Protein AF-A0A927IFI9-F1 (afdb_monomer_lite)

pLDDT: mean 71.29, std 22.2, range [30.16, 93.88]

Radius of gyration: 27.15 Å; chains: 1; bounding box: 43×69×71 Å

Secondary structure (DSSP, 8-state):
-----HHHHHHHHHHHHHHHHHHHHTT--TTS--HHHHHHHHHHHHHSEEPPSSTT--S-EE--HHHHHHHHHHHHHHHHHHHHTTSS-HHHHHHHTSHHHHTTS-SS-S------PPP---------------------------

Organism: NCBI:txid1214925

Sequence (146 aa):
MADRSPNTERVYAGRVALYPTYYVQSGMVWNRPGFFELGRFAQWLITEPLPPKGARSTAVRFRSKRTANAVLTTVFEFLRFGSVHGWVPQEVVAQLSEPKYLSFLPARLCGGRTGRVPHLSGPDDQFHGGRRGHRVAAGCPDRAAA

Foldseek 3Di:
DDDDPPVVVVLLVVLQVLQVVVCVVVVHDSQEDDPVNVVVSLVCQFPPWDPAPDDPRPDTDGDDLLSSLVSLVSNLVVSVVCCVVVSHPVVSNVVCPPVVNVVSHDPPPPDDDDDDDDDPDDDDDDDDDDDDDDDDDDDDDDDDDD

Structure (mmCIF, N/CA/C/O backbone):
data_AF-A0A927IFI9-F1
#
_entry.id   AF-A0A927IFI9-F1
#
loop_
_atom_site.group_PDB
_atom_site.id
_atom_site.type_symbol
_atom_site.label_atom_id
_atom_site.label_alt_id
_atom_site.label_comp_id
_atom_site.label_asym_id
_atom_site.label_entity_id
_atom_site.label_seq_id
_atom_site.pdbx_PDB_ins_code
_atom_site.Cartn_x
_atom_site.Cartn_y
_atom_site.Cartn_z
_atom_site.occupancy
_atom_site.B_iso_or_equiv
_atom_site.auth_seq_id
_atom_site.auth_comp_id
_atom_site.auth_asym_id
_atom_site.auth_atom_id
_atom_site.pdbx_PDB_model_num
ATOM 1 N N . MET A 1 1 ? -25.375 -4.090 -10.677 1.00 39.25 1 MET A N 1
ATOM 2 C CA . MET A 1 1 ? -24.128 -4.144 -9.881 1.00 39.25 1 MET A CA 1
ATOM 3 C C . MET A 1 1 ? -22.997 -3.786 -10.827 1.00 39.25 1 MET A C 1
ATOM 5 O O . MET A 1 1 ? -22.991 -4.308 -11.929 1.00 39.25 1 MET A O 1
ATOM 9 N N . ALA A 1 2 ? -22.211 -2.761 -10.502 1.00 53.91 2 ALA A N 1
ATOM 10 C CA . ALA A 1 2 ? -21.499 -1.964 -11.502 1.00 53.91 2 ALA A CA 1
ATOM 11 C C . ALA A 1 2 ? -20.409 -2.749 -12.252 1.00 53.91 2 ALA A C 1
ATOM 13 O O . ALA A 1 2 ? -19.428 -3.185 -11.658 1.00 53.91 2 ALA A O 1
ATOM 14 N N . ASP A 1 3 ? -20.613 -2.834 -13.564 1.00 58.50 3 ASP A N 1
ATOM 15 C CA . ASP A 1 3 ? -19.724 -3.309 -14.621 1.00 58.50 3 ASP A CA 1
ATOM 16 C C . ASP A 1 3 ? -18.396 -2.522 -14.593 1.00 58.50 3 ASP A C 1
ATOM 18 O O . ASP A 1 3 ? -18.252 -1.457 -15.201 1.00 58.50 3 ASP A O 1
ATOM 22 N N . ARG A 1 4 ? -17.419 -2.960 -13.788 1.00 69.25 4 ARG A N 1
ATOM 23 C CA . ARG A 1 4 ? -16.044 -2.465 -13.928 1.00 69.25 4 ARG A CA 1
ATOM 24 C C . ARG A 1 4 ? -15.365 -3.307 -14.989 1.00 69.25 4 ARG A C 1
ATOM 26 O O . ARG A 1 4 ? -15.429 -4.528 -14.953 1.00 69.25 4 ARG A O 1
ATOM 33 N N . SER A 1 5 ? -14.661 -2.645 -15.909 1.00 85.19 5 SER A N 1
ATOM 34 C CA . SER A 1 5 ? -13.898 -3.379 -16.916 1.00 85.19 5 SER A CA 1
ATOM 35 C C . SER A 1 5 ? -12.943 -4.373 -16.226 1.00 85.19 5 SER A C 1
ATOM 37 O O . SER A 1 5 ? -12.292 -3.991 -15.242 1.00 85.19 5 SER A O 1
ATOM 39 N N . PRO A 1 6 ? -12.783 -5.601 -16.750 1.00 85.56 6 PRO A N 1
ATOM 40 C CA . PRO A 1 6 ? -11.877 -6.600 -16.178 1.00 85.56 6 PRO A CA 1
ATOM 41 C C . PRO A 1 6 ? -10.440 -6.088 -16.001 1.00 85.56 6 PRO A C 1
ATOM 43 O O . PRO A 1 6 ? -9.704 -6.516 -15.113 1.00 85.56 6 PRO A O 1
ATOM 46 N N . ASN A 1 7 ? -10.022 -5.131 -16.834 1.00 83.00 7 ASN A N 1
ATOM 47 C CA . ASN A 1 7 ? -8.721 -4.484 -16.719 1.00 83.00 7 ASN A CA 1
ATOM 48 C C . ASN A 1 7 ? -8.611 -3.619 -15.452 1.00 83.00 7 ASN A C 1
ATOM 50 O O . ASN A 1 7 ? -7.594 -3.653 -14.760 1.00 83.00 7 ASN A O 1
ATOM 54 N N . THR A 1 8 ? -9.664 -2.874 -15.111 1.00 84.12 8 THR A N 1
ATOM 55 C CA . THR A 1 8 ? -9.712 -2.073 -13.883 1.00 84.12 8 THR A CA 1
ATOM 56 C C . THR A 1 8 ? -9.623 -2.971 -12.656 1.00 84.12 8 THR A C 1
ATOM 58 O O . THR A 1 8 ? -8.826 -2.698 -11.764 1.00 84.12 8 THR A O 1
ATOM 61 N N . GLU A 1 9 ? -10.380 -4.066 -12.624 1.00 86.69 9 GLU A N 1
ATOM 62 C CA . GLU A 1 9 ? -10.347 -5.018 -11.509 1.00 86.69 9 GLU A CA 1
ATOM 63 C C . GLU A 1 9 ? -8.948 -5.597 -11.299 1.00 86.69 9 GLU A C 1
ATOM 65 O O . GLU A 1 9 ? -8.425 -5.547 -10.187 1.00 86.69 9 GLU A O 1
ATOM 70 N N . ARG A 1 10 ? -8.287 -6.040 -12.376 1.00 88.94 10 ARG A N 1
ATOM 71 C CA . ARG A 1 10 ? -6.904 -6.541 -12.320 1.00 88.94 10 ARG A CA 1
ATOM 72 C C . ARG A 1 10 ? -5.928 -5.498 -11.787 1.00 88.94 10 ARG A C 1
ATOM 74 O O . ARG A 1 10 ? -5.060 -5.825 -10.979 1.00 88.94 10 ARG A O 1
ATOM 81 N N . VAL A 1 11 ? -6.068 -4.240 -12.207 1.00 90.31 11 VAL A N 1
ATOM 82 C CA . VAL A 1 11 ? -5.227 -3.143 -11.710 1.00 90.31 11 VAL A CA 1
ATOM 83 C C . VAL A 1 11 ? -5.455 -2.911 -10.216 1.00 90.31 11 VAL A C 1
ATOM 85 O O . VAL A 1 11 ? -4.483 -2.762 -9.477 1.00 90.31 11 VAL A O 1
ATOM 88 N N . TYR A 1 12 ? -6.707 -2.894 -9.754 1.00 88.81 12 TYR A N 1
ATOM 89 C CA . TYR A 1 12 ? -7.026 -2.725 -8.334 1.00 88.81 12 TYR A CA 1
ATOM 90 C C . TYR A 1 12 ? -6.506 -3.900 -7.502 1.00 88.81 12 TYR A C 1
ATOM 92 O O . TYR A 1 12 ? -5.780 -3.676 -6.536 1.00 88.81 12 TYR A O 1
ATOM 100 N N . ALA A 1 13 ? -6.786 -5.136 -7.920 1.00 90.44 13 ALA A N 1
ATOM 101 C CA . ALA A 1 13 ? -6.313 -6.346 -7.254 1.00 90.44 13 ALA A CA 1
ATOM 102 C C . ALA A 1 13 ? -4.781 -6.369 -7.148 1.00 90.44 13 ALA A C 1
ATOM 104 O O . ALA A 1 13 ? -4.237 -6.586 -6.068 1.00 90.44 13 ALA A O 1
ATOM 105 N N . GLY A 1 14 ? -4.080 -6.048 -8.241 1.00 92.56 14 GLY A N 1
ATOM 106 C CA . GLY A 1 14 ? -2.620 -5.978 -8.252 1.00 92.56 14 GLY A CA 1
A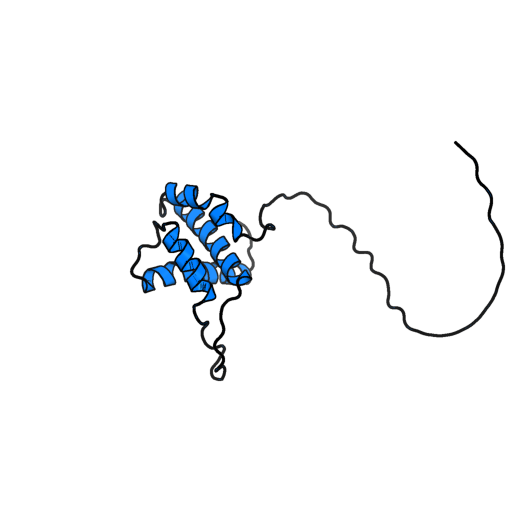TOM 107 C C . GLY A 1 14 ? -2.053 -4.913 -7.310 1.00 92.56 14 GLY A C 1
ATOM 108 O O . GLY A 1 14 ? -1.005 -5.125 -6.707 1.00 92.56 14 GLY A O 1
ATOM 109 N N . ARG A 1 15 ? -2.740 -3.776 -7.140 1.00 93.19 15 ARG A N 1
ATOM 110 C CA . ARG A 1 15 ? -2.333 -2.738 -6.179 1.00 93.19 15 ARG A CA 1
ATOM 111 C C . ARG A 1 15 ? -2.579 -3.167 -4.739 1.00 93.19 15 ARG A C 1
ATOM 113 O O . ARG A 1 15 ? -1.686 -2.985 -3.917 1.00 93.19 15 ARG A O 1
ATOM 120 N N . VAL A 1 16 ? -3.748 -3.742 -4.446 1.00 93.75 16 VAL A N 1
ATOM 121 C CA . VAL A 1 16 ? -4.077 -4.235 -3.099 1.00 93.75 16 VAL A CA 1
ATOM 122 C C . VAL A 1 16 ? -3.095 -5.320 -2.683 1.00 93.75 16 VAL A C 1
ATOM 124 O O . VAL A 1 16 ? -2.575 -5.240 -1.580 1.00 93.75 16 VAL A O 1
ATOM 127 N N . ALA A 1 17 ? -2.775 -6.274 -3.564 1.00 93.88 17 ALA A N 1
ATOM 128 C CA . ALA A 1 17 ? -1.914 -7.417 -3.255 1.00 93.88 17 ALA A CA 1
ATOM 129 C C . ALA A 1 17 ? -0.513 -7.034 -2.739 1.00 93.88 17 ALA A C 1
ATOM 131 O O . ALA A 1 17 ? 0.078 -7.787 -1.964 1.00 93.88 17 ALA A O 1
ATOM 132 N N . LEU A 1 18 ? 0.010 -5.857 -3.103 1.00 93.06 18 LEU A N 1
ATOM 133 C CA . LEU A 1 18 ? 1.306 -5.371 -2.612 1.00 93.06 18 LEU A CA 1
ATOM 134 C C . LEU A 1 18 ? 1.317 -5.141 -1.098 1.00 93.06 18 LEU A C 1
ATOM 136 O O . LEU A 1 18 ? 2.351 -5.319 -0.463 1.00 93.06 18 LEU A O 1
ATOM 140 N N . TYR A 1 19 ? 0.177 -4.763 -0.524 1.00 93.06 19 TYR A N 1
ATOM 141 C CA . TYR A 1 19 ? 0.062 -4.455 0.894 1.00 93.06 19 TYR A CA 1
ATOM 142 C C . TYR A 1 19 ? 0.203 -5.691 1.798 1.00 93.06 19 TYR A C 1
ATOM 144 O O . TYR A 1 19 ? 1.155 -5.732 2.575 1.00 93.06 19 TYR A O 1
ATOM 152 N N . PRO A 1 20 ? -0.635 -6.741 1.690 1.00 91.06 20 PRO A N 1
ATOM 153 C CA . PRO A 1 20 ? -0.449 -7.936 2.502 1.00 91.06 20 PRO A CA 1
ATOM 154 C C . PRO A 1 20 ? 0.877 -8.637 2.180 1.00 91.06 20 PRO A C 1
ATOM 156 O O . PRO A 1 20 ? 1.496 -9.167 3.093 1.00 91.06 20 PRO A O 1
ATOM 159 N N . THR A 1 21 ? 1.368 -8.576 0.933 1.00 92.06 21 THR A N 1
ATOM 160 C CA . THR A 1 21 ? 2.690 -9.125 0.576 1.00 92.06 21 THR A CA 1
ATOM 161 C C . THR A 1 21 ? 3.807 -8.471 1.389 1.00 92.06 21 THR A C 1
ATOM 163 O O . THR A 1 21 ? 4.631 -9.176 1.965 1.00 92.06 21 THR A O 1
ATOM 166 N N . TYR A 1 22 ? 3.810 -7.139 1.488 1.00 92.06 22 TYR A N 1
ATOM 167 C CA . TYR A 1 22 ? 4.789 -6.407 2.292 1.00 92.06 22 TYR A CA 1
ATOM 168 C C . TYR A 1 22 ? 4.732 -6.802 3.775 1.00 92.06 22 TYR A C 1
ATOM 170 O O . TYR A 1 22 ? 5.769 -7.021 4.400 1.00 92.06 22 TYR A O 1
ATOM 178 N N . TYR A 1 23 ? 3.529 -6.942 4.338 1.00 90.62 23 TYR A N 1
ATOM 179 C CA . TYR A 1 23 ? 3.358 -7.320 5.745 1.00 90.62 23 TYR A CA 1
ATOM 180 C C . TYR A 1 23 ? 3.778 -8.766 6.022 1.00 90.62 23 TYR A C 1
ATOM 182 O O . TYR A 1 23 ? 4.440 -9.013 7.027 1.00 90.62 23 TYR A O 1
ATOM 190 N N . VAL A 1 24 ? 3.484 -9.697 5.109 1.00 90.75 24 VAL A N 1
ATOM 191 C CA . VAL A 1 24 ? 3.964 -11.086 5.185 1.00 90.75 24 VAL A CA 1
ATOM 192 C C . VAL A 1 24 ? 5.491 -11.134 5.134 1.00 90.75 24 VAL A C 1
ATOM 194 O O . VAL A 1 24 ? 6.103 -11.801 5.961 1.00 90.75 24 VAL A O 1
ATOM 197 N N . GLN A 1 25 ? 6.117 -10.389 4.219 1.00 88.50 25 GLN A N 1
ATOM 198 C CA . GLN A 1 25 ? 7.580 -10.308 4.118 1.00 88.50 25 GLN A CA 1
ATOM 199 C C . GLN A 1 25 ? 8.224 -9.678 5.357 1.00 88.50 25 GLN A C 1
ATOM 201 O O . GLN A 1 25 ? 9.323 -10.062 5.744 1.00 88.50 25 GLN A O 1
ATOM 206 N N . SER A 1 26 ? 7.533 -8.730 5.990 1.00 86.38 26 SER A N 1
ATOM 207 C CA . SER A 1 26 ? 8.026 -8.028 7.177 1.00 86.38 26 SER A CA 1
ATOM 208 C C . SER A 1 26 ? 7.692 -8.740 8.495 1.00 86.38 26 SER A C 1
ATOM 210 O O . SER A 1 26 ? 8.076 -8.252 9.555 1.00 86.38 26 SER A O 1
ATOM 212 N N . GLY A 1 27 ? 6.954 -9.858 8.460 1.00 85.31 27 GLY A N 1
ATOM 213 C CA . GLY A 1 27 ? 6.512 -10.583 9.657 1.00 85.31 27 GLY A CA 1
ATOM 214 C C . GLY A 1 27 ? 5.515 -9.813 10.534 1.00 85.31 27 GLY A C 1
ATOM 215 O O . GLY A 1 27 ? 5.389 -10.100 11.721 1.00 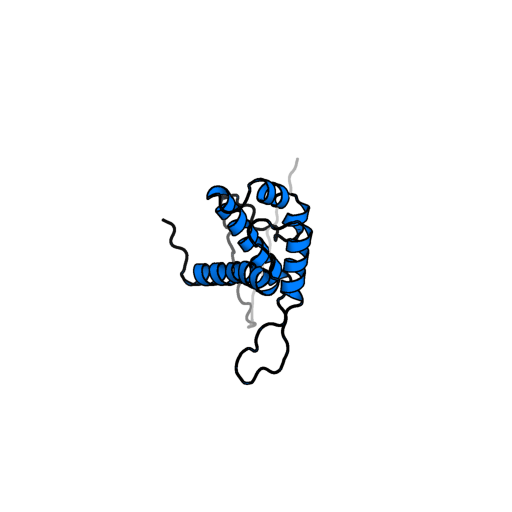85.31 27 GLY A O 1
ATOM 216 N N . MET A 1 28 ? 4.819 -8.822 9.974 1.00 86.62 28 MET A N 1
ATOM 217 C CA . MET A 1 28 ? 3.902 -7.943 10.702 1.00 86.62 28 MET A CA 1
ATOM 218 C C . MET A 1 28 ? 2.438 -8.248 10.381 1.00 86.62 28 MET A C 1
ATOM 220 O O . MET A 1 28 ? 2.099 -8.785 9.326 1.00 86.62 28 MET A O 1
ATOM 224 N N . VAL A 1 29 ? 1.536 -7.838 11.274 1.00 86.50 29 VAL A N 1
ATOM 225 C CA . VAL A 1 29 ? 0.093 -8.006 11.076 1.00 86.50 29 VAL A CA 1
ATOM 226 C C . VAL A 1 29 ? -0.471 -6.838 10.262 1.00 86.50 29 VAL A C 1
ATOM 228 O O . VAL A 1 29 ? -0.380 -5.681 10.665 1.00 86.50 29 VAL A O 1
ATOM 231 N N . TRP A 1 30 ? -1.092 -7.141 9.122 1.00 89.38 30 TRP A N 1
ATOM 232 C CA . TRP A 1 30 ? -1.607 -6.133 8.186 1.00 89.38 30 TRP A CA 1
ATOM 233 C C . TRP A 1 30 ? -2.884 -5.422 8.656 1.00 89.38 30 TRP A C 1
ATOM 235 O O . TRP A 1 30 ? -3.225 -4.374 8.125 1.00 89.38 30 TRP A O 1
ATOM 245 N N . ASN A 1 31 ? -3.633 -5.976 9.611 1.00 87.88 31 ASN A N 1
ATOM 246 C CA . ASN A 1 31 ? -4.971 -5.478 9.955 1.00 87.88 31 ASN A CA 1
ATOM 247 C C . ASN A 1 31 ? -4.986 -4.362 11.018 1.00 87.88 31 ASN A C 1
ATOM 249 O O . ASN A 1 31 ? -6.042 -3.792 11.287 1.00 87.88 31 ASN A O 1
ATOM 253 N N . ARG A 1 32 ? -3.836 -4.032 11.619 1.00 86.88 32 ARG A N 1
ATOM 254 C CA . ARG A 1 32 ? -3.681 -2.932 12.590 1.00 86.88 32 ARG A CA 1
ATOM 255 C C . ARG A 1 32 ? -2.445 -2.077 12.281 1.00 86.88 32 ARG A C 1
ATOM 257 O O . ARG A 1 32 ? -1.558 -1.962 13.125 1.00 86.88 32 ARG A O 1
ATOM 264 N N . PRO A 1 33 ? -2.345 -1.496 11.075 1.00 85.00 33 PRO A N 1
ATOM 265 C CA . PRO A 1 33 ? -1.190 -0.696 10.707 1.00 85.00 33 PRO A CA 1
ATOM 266 C C . PRO A 1 33 ? -1.143 0.610 11.508 1.00 85.00 33 PRO A C 1
ATOM 268 O O . PRO A 1 33 ? -2.136 1.331 11.601 1.00 85.00 33 PRO A O 1
ATOM 271 N N . GLY A 1 34 ? 0.028 0.939 12.051 1.00 83.12 34 GLY A N 1
ATOM 272 C CA . GLY A 1 34 ? 0.303 2.265 12.606 1.00 83.12 34 GLY A CA 1
ATOM 273 C C . GLY A 1 34 ? 0.783 3.258 11.540 1.00 83.12 34 GLY A C 1
ATOM 274 O O . GLY A 1 34 ? 1.160 2.869 10.432 1.00 83.12 34 GLY A O 1
ATOM 275 N N . PHE A 1 35 ? 0.848 4.547 11.900 1.00 80.62 35 PHE A N 1
ATOM 276 C CA . PHE A 1 35 ? 1.367 5.620 11.033 1.00 80.62 35 PHE A CA 1
ATOM 277 C C . PHE A 1 35 ? 2.737 5.287 10.432 1.00 80.62 35 PHE A C 1
ATOM 279 O O . PHE A 1 35 ? 2.938 5.375 9.220 1.00 80.62 35 PHE A O 1
ATOM 286 N N . PHE A 1 36 ? 3.673 4.878 11.290 1.00 83.00 36 PHE A N 1
ATOM 287 C CA . PHE A 1 36 ? 5.047 4.591 10.896 1.00 83.00 36 PHE A CA 1
ATOM 288 C C . PHE A 1 36 ? 5.136 3.415 9.925 1.00 83.00 36 PHE A C 1
ATOM 290 O O . PHE A 1 36 ? 5.896 3.488 8.963 1.00 83.00 36 PHE A O 1
ATOM 297 N N . GLU A 1 37 ? 4.321 2.376 10.112 1.00 86.00 37 GLU A N 1
ATOM 298 C CA . GLU A 1 37 ? 4.329 1.206 9.229 1.00 86.00 37 GLU A CA 1
ATOM 299 C C . GLU A 1 37 ? 3.747 1.522 7.849 1.00 86.00 37 GLU A C 1
ATOM 301 O O . GLU A 1 37 ? 4.241 1.037 6.833 1.00 86.00 37 GLU A O 1
ATOM 306 N N . LEU A 1 38 ? 2.753 2.409 7.773 1.00 86.12 38 LEU A N 1
ATOM 307 C CA . LEU A 1 38 ? 2.255 2.915 6.492 1.00 86.12 38 LEU A CA 1
ATOM 308 C C . LEU A 1 38 ? 3.271 3.825 5.797 1.00 86.12 38 LEU A C 1
ATOM 310 O O . LEU A 1 38 ? 3.412 3.759 4.577 1.00 86.12 38 LEU A O 1
ATOM 314 N N . GLY A 1 39 ? 4.007 4.636 6.560 1.00 85.44 39 GLY A N 1
ATOM 315 C CA . GLY A 1 39 ? 5.120 5.435 6.044 1.00 85.44 39 GLY A CA 1
ATOM 316 C C . GLY A 1 39 ? 6.249 4.563 5.490 1.00 85.44 39 GLY A C 1
ATOM 317 O O . GLY A 1 39 ? 6.728 4.805 4.381 1.00 85.44 39 GLY A O 1
ATOM 318 N N . ARG A 1 40 ? 6.626 3.496 6.208 1.00 89.12 40 ARG A N 1
ATOM 319 C CA . ARG A 1 40 ? 7.598 2.503 5.726 1.00 89.12 40 ARG A CA 1
ATOM 320 C C . ARG A 1 40 ? 7.098 1.774 4.490 1.00 89.12 40 ARG A C 1
ATOM 322 O O . ARG A 1 40 ? 7.865 1.631 3.547 1.00 89.12 40 ARG A O 1
ATOM 329 N N . PHE A 1 41 ? 5.824 1.389 4.447 1.00 90.69 41 PHE A N 1
ATOM 330 C CA . PHE A 1 41 ? 5.223 0.803 3.252 1.00 90.69 41 PHE A CA 1
ATOM 331 C C . PHE A 1 41 ? 5.277 1.766 2.054 1.00 90.69 41 PHE A C 1
ATOM 333 O O . PHE A 1 41 ? 5.676 1.371 0.960 1.00 90.69 41 PHE A O 1
ATOM 340 N N . ALA A 1 42 ? 4.938 3.044 2.248 1.00 88.56 42 ALA A N 1
ATOM 341 C CA . ALA A 1 42 ? 5.015 4.060 1.199 1.00 88.56 42 ALA A CA 1
ATOM 342 C C . ALA A 1 42 ? 6.447 4.249 0.674 1.00 88.56 42 ALA A C 1
ATOM 344 O O . ALA A 1 42 ? 6.653 4.338 -0.539 1.00 88.56 42 ALA A O 1
ATOM 345 N N . GLN A 1 43 ? 7.432 4.267 1.576 1.00 89.56 43 GLN A N 1
ATOM 346 C CA . GLN A 1 43 ? 8.844 4.330 1.214 1.00 89.56 43 GLN A CA 1
ATOM 347 C C . GLN A 1 43 ? 9.281 3.064 0.469 1.00 89.56 43 GLN A C 1
ATOM 349 O O . GLN A 1 43 ? 9.881 3.156 -0.600 1.00 89.56 43 GLN A O 1
ATOM 354 N N . TRP A 1 44 ? 8.909 1.889 0.974 1.00 93.06 44 TRP A N 1
ATOM 355 C CA . TRP A 1 44 ? 9.196 0.604 0.346 1.00 93.06 44 TRP A CA 1
ATOM 356 C C . TRP A 1 44 ? 8.656 0.540 -1.085 1.00 93.06 44 TRP A C 1
ATOM 358 O O . TRP A 1 44 ? 9.362 0.108 -1.989 1.00 93.06 44 TRP A O 1
ATOM 368 N N . LEU A 1 45 ? 7.456 1.068 -1.351 1.00 91.56 45 LEU A N 1
ATOM 369 C CA . LEU A 1 45 ? 6.897 1.088 -2.706 1.00 91.56 45 LEU A CA 1
ATOM 370 C C . LEU A 1 45 ? 7.810 1.779 -3.729 1.00 91.56 45 LEU A C 1
ATOM 372 O O . LEU A 1 45 ? 7.818 1.357 -4.887 1.00 91.56 45 LEU A O 1
ATOM 376 N N . ILE A 1 46 ? 8.540 2.827 -3.331 1.00 90.88 46 ILE A N 1
ATOM 377 C CA . ILE A 1 46 ? 9.418 3.595 -4.226 1.00 90.88 46 ILE A CA 1
ATOM 378 C C . ILE A 1 46 ? 10.875 3.125 -4.204 1.00 90.88 46 ILE A C 1
ATOM 380 O O . ILE A 1 46 ? 11.584 3.373 -5.175 1.00 90.88 46 ILE A O 1
ATOM 384 N N . THR A 1 47 ? 11.323 2.460 -3.137 1.00 90.62 47 THR A N 1
ATOM 385 C CA . THR A 1 47 ? 12.699 1.951 -3.019 1.00 90.62 47 THR A CA 1
ATOM 386 C C . THR A 1 47 ? 12.840 0.488 -3.410 1.00 90.62 47 THR A C 1
ATOM 388 O O . THR A 1 47 ? 13.949 0.058 -3.697 1.00 90.62 47 THR A O 1
ATOM 391 N N . GLU A 1 48 ? 11.753 -0.284 -3.432 1.00 89.88 48 GLU A N 1
ATOM 392 C CA . GLU A 1 48 ? 11.791 -1.692 -3.822 1.00 89.88 48 GLU A CA 1
ATOM 393 C C . GLU A 1 48 ? 11.939 -1.822 -5.346 1.00 89.88 48 GLU A C 1
ATOM 395 O O . GLU A 1 48 ? 11.105 -1.282 -6.097 1.00 89.88 48 GLU A O 1
ATOM 400 N N . PRO A 1 49 ? 12.961 -2.546 -5.834 1.00 87.25 49 PRO A N 1
ATOM 401 C CA . PRO A 1 49 ? 13.117 -2.791 -7.255 1.00 87.25 49 PRO A CA 1
ATOM 402 C C . PRO A 1 49 ? 11.948 -3.617 -7.805 1.00 87.25 49 PRO A C 1
ATOM 404 O O . PRO A 1 4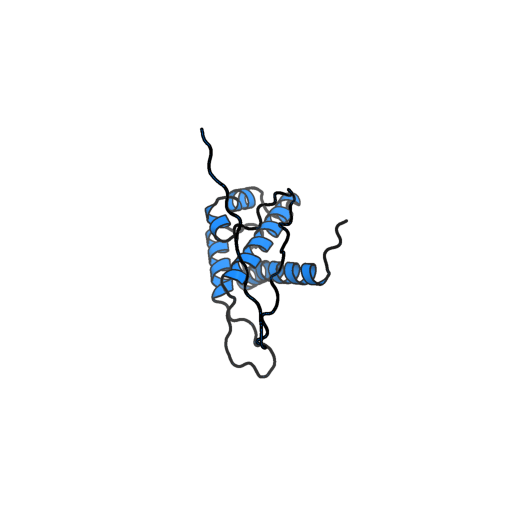9 ? 11.511 -4.623 -7.253 1.00 87.25 49 PRO A O 1
ATOM 407 N N . LEU A 1 50 ? 11.422 -3.185 -8.947 1.00 86.12 50 LEU A N 1
ATOM 408 C CA . LEU A 1 50 ? 10.442 -3.935 -9.715 1.00 86.12 50 LEU A CA 1
ATOM 409 C C . LEU A 1 50 ? 11.106 -5.163 -10.345 1.00 86.12 50 LEU A C 1
ATOM 411 O O . LEU A 1 50 ? 12.241 -5.060 -10.824 1.00 86.12 50 LEU A O 1
ATOM 415 N N . PRO A 1 51 ? 10.377 -6.289 -10.450 1.00 82.69 51 PRO A N 1
ATOM 416 C CA . PRO A 1 51 ? 10.889 -7.459 -11.136 1.00 82.69 51 PRO A CA 1
ATOM 417 C C . PRO A 1 51 ? 11.286 -7.116 -12.587 1.00 82.69 51 PRO A C 1
ATOM 419 O O . PRO A 1 51 ? 10.655 -6.258 -13.232 1.00 82.69 51 PRO A O 1
ATOM 422 N N . PRO A 1 52 ? 12.329 -7.773 -13.124 1.00 82.06 52 PRO A N 1
ATOM 423 C CA . PRO A 1 52 ? 12.747 -7.606 -14.508 1.00 82.06 52 PRO A CA 1
ATOM 424 C C . PRO A 1 52 ? 11.576 -7.791 -15.477 1.00 82.06 52 PRO A C 1
ATOM 426 O O . PRO A 1 52 ? 10.748 -8.689 -15.338 1.00 82.06 52 PRO A O 1
ATOM 429 N N . LYS A 1 53 ? 11.510 -6.941 -16.504 1.00 77.94 53 LYS A N 1
ATOM 430 C CA . LYS A 1 53 ? 10.474 -7.014 -17.539 1.00 77.94 53 LYS A CA 1
ATOM 431 C C . LYS A 1 53 ? 11.011 -7.914 -18.643 1.00 77.94 53 LYS A C 1
ATOM 433 O O . LYS A 1 53 ? 11.611 -7.435 -19.601 1.00 77.94 53 LYS A O 1
ATOM 438 N N . GLY A 1 54 ? 10.825 -9.216 -18.456 1.00 78.50 54 GLY A N 1
ATOM 439 C CA . GLY A 1 54 ? 11.297 -10.255 -19.369 1.00 78.50 54 GLY A CA 1
ATOM 440 C C . GLY A 1 54 ? 12.777 -10.610 -19.197 1.00 78.50 54 GLY A C 1
ATOM 441 O O . GLY A 1 54 ? 13.540 -9.902 -18.541 1.00 78.50 54 GLY A O 1
ATOM 442 N N . ALA A 1 55 ? 13.175 -11.713 -19.835 1.00 73.62 55 ALA A N 1
ATOM 443 C CA . ALA A 1 55 ? 14.468 -12.378 -19.639 1.00 73.62 55 ALA A CA 1
ATOM 444 C C . ALA A 1 55 ? 15.709 -11.528 -19.981 1.00 73.62 55 ALA A C 1
ATOM 446 O O . ALA A 1 55 ? 16.805 -11.846 -19.541 1.00 73.62 55 ALA A O 1
ATOM 447 N N . ARG A 1 56 ? 15.554 -10.448 -20.760 1.00 76.00 56 ARG A N 1
ATOM 448 C CA . ARG A 1 56 ? 16.664 -9.596 -21.233 1.00 76.00 56 ARG A CA 1
ATOM 449 C C . ARG A 1 56 ? 16.770 -8.242 -20.523 1.00 76.00 56 ARG A C 1
ATOM 451 O O . ARG A 1 56 ? 17.622 -7.433 -20.871 1.00 76.00 56 ARG A O 1
ATOM 458 N N . SER A 1 57 ? 15.897 -7.955 -19.558 1.00 76.94 57 SER A N 1
ATOM 459 C CA . SER A 1 57 ? 15.894 -6.667 -18.856 1.00 76.94 57 SER A CA 1
ATOM 460 C C . SER A 1 57 ? 16.864 -6.692 -17.672 1.00 76.94 57 SER A C 1
ATOM 462 O O . SER A 1 57 ? 16.470 -7.097 -16.586 1.00 76.94 57 SER A O 1
ATOM 464 N N . THR A 1 58 ? 18.081 -6.178 -17.844 1.00 74.50 58 THR A N 1
ATOM 465 C CA . THR A 1 58 ? 19.084 -6.049 -16.762 1.00 74.50 58 THR A CA 1
ATOM 466 C C . THR A 1 58 ? 18.956 -4.760 -15.945 1.00 74.50 58 THR A C 1
ATOM 468 O O . THR A 1 58 ? 19.518 -4.653 -14.860 1.00 74.50 58 THR A O 1
ATOM 471 N N . ALA A 1 59 ? 18.203 -3.773 -16.439 1.00 82.00 59 ALA A N 1
ATOM 472 C CA . ALA A 1 59 ? 18.021 -2.501 -15.749 1.00 82.00 59 ALA A CA 1
ATOM 473 C C . ALA A 1 59 ? 17.092 -2.639 -14.532 1.00 82.00 59 ALA A C 1
ATOM 475 O O . ALA A 1 59 ? 15.925 -3.029 -14.673 1.00 82.00 59 ALA A O 1
ATOM 476 N N . VAL A 1 60 ? 17.598 -2.244 -13.360 1.00 85.19 60 VAL A N 1
ATOM 477 C CA . VAL A 1 60 ? 16.802 -2.089 -12.138 1.00 85.19 60 VAL A CA 1
ATOM 478 C C . VAL A 1 60 ? 15.834 -0.926 -12.336 1.00 85.19 60 VAL A C 1
ATOM 480 O O . VAL A 1 60 ? 16.230 0.178 -12.708 1.00 85.19 60 VAL A O 1
ATOM 483 N N . ARG A 1 61 ? 14.542 -1.172 -12.116 1.00 89.12 61 ARG A N 1
ATOM 484 C CA . ARG A 1 61 ? 13.495 -0.150 -12.216 1.00 89.12 61 ARG A CA 1
ATOM 485 C C . ARG A 1 61 ? 12.777 -0.027 -10.892 1.00 89.12 61 ARG A C 1
ATOM 487 O O . ARG A 1 61 ? 12.530 -1.030 -10.242 1.00 89.12 61 ARG A O 1
ATOM 494 N N . PHE A 1 62 ? 12.354 1.181 -10.560 1.00 89.94 62 PHE A N 1
ATOM 495 C CA . PHE A 1 62 ? 11.581 1.464 -9.356 1.00 89.94 62 PHE A CA 1
ATOM 496 C C . PHE A 1 62 ? 10.194 1.980 -9.726 1.00 89.94 62 PHE A C 1
ATOM 498 O O . PHE A 1 62 ? 9.964 2.452 -10.848 1.00 89.94 62 PHE A O 1
ATOM 505 N N . ARG A 1 63 ? 9.237 1.886 -8.798 1.00 90.94 63 ARG A N 1
ATOM 506 C CA . ARG A 1 63 ? 7.918 2.493 -9.014 1.00 90.94 63 ARG A CA 1
ATOM 507 C C . ARG A 1 63 ? 8.049 4.010 -8.950 1.00 90.94 63 ARG A C 1
ATOM 509 O O . ARG A 1 63 ? 8.726 4.563 -8.090 1.00 90.94 63 ARG A O 1
ATOM 516 N N . SER A 1 64 ? 7.336 4.699 -9.836 1.00 88.94 64 SER A N 1
ATOM 517 C CA . SER A 1 64 ? 7.210 6.154 -9.737 1.00 88.94 64 SER A CA 1
ATOM 518 C C . SER A 1 64 ? 6.408 6.549 -8.490 1.00 88.94 64 SER A C 1
ATOM 520 O O . SER A 1 64 ? 5.501 5.820 -8.074 1.00 88.94 64 SER A O 1
ATOM 522 N N . LYS A 1 65 ? 6.649 7.756 -7.958 1.00 86.00 65 LYS A N 1
ATOM 523 C CA . LYS A 1 65 ? 5.841 8.338 -6.867 1.00 86.00 65 LYS A CA 1
ATOM 524 C C . LYS A 1 65 ? 4.344 8.354 -7.202 1.00 86.00 65 LYS A C 1
ATOM 526 O O . LYS A 1 65 ? 3.509 8.037 -6.363 1.00 86.00 65 LYS A O 1
ATOM 531 N N . ARG A 1 66 ? 3.993 8.639 -8.463 1.00 85.94 66 ARG A N 1
ATOM 532 C CA . ARG A 1 66 ? 2.601 8.606 -8.945 1.00 85.94 66 ARG A CA 1
ATOM 533 C C . ARG A 1 66 ? 1.980 7.216 -8.797 1.00 85.94 66 ARG A C 1
ATOM 535 O O . ARG A 1 66 ? 0.824 7.108 -8.397 1.00 85.94 66 ARG A O 1
ATOM 542 N N . THR A 1 67 ? 2.731 6.167 -9.129 1.00 88.06 67 THR A N 1
ATOM 543 C CA . THR A 1 67 ? 2.278 4.778 -8.986 1.00 88.06 67 THR A CA 1
ATOM 544 C C . THR A 1 67 ? 2.129 4.401 -7.515 1.00 88.06 67 THR A C 1
ATOM 546 O O . THR A 1 67 ? 1.115 3.807 -7.161 1.00 88.06 67 THR A O 1
ATOM 549 N N . ALA A 1 68 ? 3.083 4.781 -6.661 1.00 89.19 68 ALA A N 1
ATOM 550 C CA . ALA A 1 68 ? 3.008 4.538 -5.219 1.00 89.19 68 ALA A CA 1
ATOM 551 C C . ALA A 1 68 ? 1.765 5.195 -4.595 1.00 89.19 68 ALA A C 1
ATOM 553 O O . ALA A 1 68 ? 0.996 4.531 -3.910 1.00 89.19 68 ALA A O 1
ATOM 554 N N . ASN A 1 69 ? 1.480 6.450 -4.943 1.00 87.19 69 ASN A N 1
ATOM 555 C CA . ASN A 1 69 ? 0.280 7.157 -4.487 1.00 87.19 69 ASN A CA 1
ATOM 556 C C . ASN A 1 69 ? -1.022 6.472 -4.929 1.00 87.19 69 ASN A C 1
ATOM 558 O O . ASN A 1 69 ? -1.988 6.393 -4.168 1.00 87.19 69 ASN A O 1
ATOM 562 N N . ALA A 1 70 ? -1.052 5.947 -6.158 1.00 88.25 70 ALA A N 1
ATOM 563 C CA . ALA A 1 70 ? -2.196 5.190 -6.652 1.00 88.25 70 ALA A CA 1
ATOM 564 C C . ALA A 1 70 ? -2.385 3.863 -5.896 1.00 88.25 70 ALA A C 1
ATOM 566 O O . ALA A 1 70 ? -3.521 3.462 -5.669 1.00 88.25 70 ALA A O 1
ATOM 567 N N . VAL A 1 71 ? -1.295 3.199 -5.490 1.00 90.62 71 VAL A N 1
ATOM 568 C CA . VAL A 1 71 ? -1.345 2.012 -4.622 1.00 90.62 71 VAL A CA 1
ATOM 569 C C . VAL A 1 71 ? -1.881 2.386 -3.242 1.00 90.62 71 VAL A C 1
ATOM 571 O O . VAL A 1 71 ? -2.839 1.769 -2.794 1.00 90.62 71 VAL A O 1
ATOM 574 N N . LEU A 1 72 ? -1.329 3.423 -2.604 1.00 90.00 72 LEU A N 1
ATOM 575 C CA . LEU A 1 72 ? -1.752 3.878 -1.273 1.00 90.00 72 LEU A CA 1
ATOM 576 C C . LEU A 1 72 ? -3.238 4.231 -1.228 1.00 90.00 72 LEU A C 1
ATOM 578 O O . LEU A 1 72 ? -3.940 3.811 -0.317 1.00 90.00 72 LEU A O 1
ATOM 582 N N . THR A 1 73 ? -3.733 4.925 -2.253 1.00 88.50 73 THR A N 1
ATOM 583 C CA . THR A 1 73 ? -5.163 5.236 -2.393 1.00 88.50 73 THR A CA 1
ATOM 584 C C . THR A 1 73 ? -6.008 3.964 -2.373 1.00 88.50 73 THR A C 1
ATOM 586 O O . THR A 1 73 ? -6.943 3.844 -1.586 1.00 88.50 73 THR A O 1
ATOM 589 N N . THR A 1 74 ? -5.644 2.983 -3.201 1.00 91.12 74 THR A N 1
ATOM 590 C CA . THR A 1 74 ? -6.358 1.707 -3.273 1.00 91.12 74 THR A CA 1
ATOM 591 C C . THR A 1 74 ? -6.259 0.914 -1.961 1.00 91.12 74 THR A C 1
ATOM 593 O O . THR A 1 74 ? -7.227 0.276 -1.559 1.00 91.12 74 THR A O 1
ATOM 596 N N . VAL A 1 75 ? -5.126 0.978 -1.257 1.00 91.75 75 VAL A N 1
ATOM 597 C CA . VAL A 1 75 ? -4.953 0.344 0.060 1.00 91.75 75 VAL A CA 1
ATOM 598 C C . VAL A 1 75 ? -5.824 1.018 1.120 1.00 91.75 75 VAL A C 1
ATOM 600 O O . VAL A 1 75 ? -6.453 0.323 1.909 1.00 91.75 75 VAL A O 1
ATOM 603 N N . PHE A 1 76 ? -5.937 2.347 1.128 1.00 90.00 76 PHE A N 1
ATOM 604 C CA . PHE A 1 76 ? -6.824 3.045 2.063 1.00 90.00 76 PHE A CA 1
ATOM 605 C C . PHE A 1 76 ? -8.299 2.728 1.814 1.00 90.00 76 PHE A C 1
ATOM 607 O O . PHE A 1 76 ? -9.050 2.544 2.770 1.00 90.00 76 PHE A O 1
ATOM 614 N N . GLU A 1 77 ? -8.716 2.605 0.553 1.00 90.06 77 GLU A N 1
ATOM 615 C CA . GLU A 1 77 ? -10.055 2.113 0.205 1.00 90.06 77 GLU A CA 1
ATOM 616 C C . GLU A 1 77 ? -10.274 0.679 0.709 1.00 90.06 77 GLU A C 1
ATOM 618 O O . GLU A 1 77 ? -11.313 0.389 1.299 1.00 90.06 77 GLU A O 1
ATOM 623 N N . PHE A 1 78 ? -9.280 -0.199 0.547 1.00 91.62 78 PHE A N 1
ATOM 624 C CA . PHE A 1 78 ? -9.325 -1.568 1.059 1.00 91.62 78 PHE A CA 1
ATOM 625 C C . PHE A 1 78 ? -9.421 -1.623 2.592 1.00 91.62 78 PHE A C 1
ATOM 627 O O . PHE A 1 78 ? -10.234 -2.375 3.119 1.00 91.62 78 PHE A O 1
ATOM 634 N N . LEU A 1 79 ? -8.653 -0.808 3.320 1.00 91.31 79 LEU A N 1
ATOM 635 C CA . LEU A 1 79 ? -8.712 -0.754 4.786 1.00 91.31 79 LEU A CA 1
ATOM 636 C C . LEU A 1 79 ? -10.049 -0.188 5.281 1.00 91.31 79 LEU A C 1
ATOM 638 O O . LEU A 1 79 ? -10.625 -0.722 6.225 1.00 91.31 79 LEU A O 1
ATOM 642 N N . ARG A 1 80 ? -10.588 0.838 4.608 1.00 89.81 80 ARG A N 1
ATOM 643 C CA . ARG A 1 80 ? -11.942 1.362 4.863 1.00 89.81 80 ARG A CA 1
ATOM 644 C C . ARG A 1 80 ? -13.003 0.285 4.673 1.00 89.81 80 ARG A C 1
ATOM 646 O O . ARG A 1 80 ? -13.850 0.106 5.542 1.00 89.81 80 ARG A O 1
ATOM 653 N N . PHE A 1 81 ? -12.923 -0.457 3.573 1.00 90.50 81 PHE A N 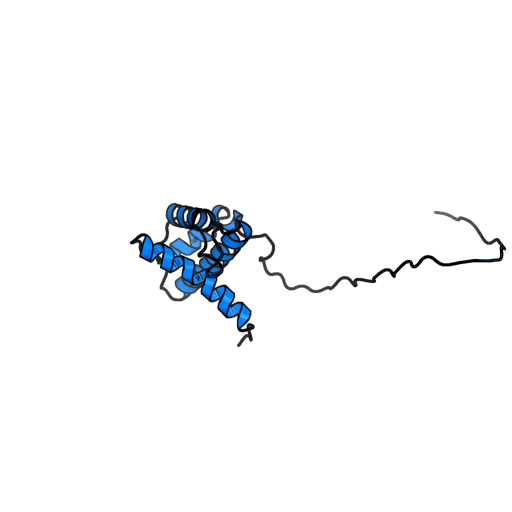1
ATOM 654 C CA . PHE A 1 81 ? -13.797 -1.596 3.316 1.00 90.50 81 PHE A CA 1
ATOM 655 C C . PHE A 1 81 ? -13.653 -2.671 4.403 1.00 90.50 81 PHE A C 1
ATOM 657 O O . PHE A 1 81 ? -14.645 -3.079 5.001 1.00 90.50 81 PHE A O 1
ATOM 664 N N . GLY A 1 82 ? -12.423 -3.064 4.739 1.00 91.56 82 GLY A N 1
ATOM 665 C CA . GLY A 1 82 ? -12.151 -4.033 5.800 1.00 91.56 82 GLY A CA 1
ATOM 666 C C . GLY A 1 82 ? -12.697 -3.595 7.158 1.00 91.56 82 GLY A C 1
ATOM 667 O O . GLY A 1 82 ? -13.153 -4.428 7.932 1.00 91.56 82 GLY A O 1
ATOM 668 N N . SER A 1 83 ? -12.729 -2.293 7.428 1.00 93.25 83 SER A N 1
ATOM 669 C CA . SER A 1 83 ? -13.295 -1.737 8.654 1.00 93.25 83 SER A CA 1
ATOM 670 C C . SER A 1 83 ? -14.817 -1.851 8.717 1.00 93.25 83 SER A C 1
ATOM 672 O O . SER A 1 83 ? -15.363 -2.191 9.765 1.00 93.25 83 SER A O 1
ATOM 674 N N . VAL A 1 84 ? -15.512 -1.635 7.595 1.00 92.81 84 VAL A N 1
ATOM 675 C CA . VAL A 1 84 ? -16.965 -1.879 7.486 1.00 92.81 84 VAL A CA 1
ATOM 676 C C . VAL A 1 84 ? -17.300 -3.356 7.731 1.00 92.81 84 VAL A C 1
ATOM 678 O O . VAL A 1 84 ? -18.335 -3.660 8.315 1.00 92.81 84 VAL A O 1
ATOM 681 N N . HIS A 1 85 ? -16.406 -4.268 7.345 1.00 92.88 85 HIS A N 1
ATOM 682 C CA . HIS A 1 85 ? -16.558 -5.713 7.543 1.00 92.88 85 HIS A CA 1
ATOM 683 C C . HIS A 1 85 ? -15.968 -6.250 8.861 1.00 92.88 85 HIS A C 1
ATOM 685 O O . HIS A 1 85 ? -15.996 -7.457 9.092 1.00 92.88 85 HIS A O 1
ATOM 691 N N . GLY A 1 86 ? -15.435 -5.383 9.730 1.00 91.44 86 GLY A N 1
ATOM 692 C CA . GLY A 1 86 ? -14.870 -5.772 11.029 1.00 91.44 86 GLY A CA 1
ATOM 693 C C . GLY A 1 86 ? -13.498 -6.461 10.975 1.00 91.44 86 GLY A C 1
ATOM 694 O O . GLY A 1 86 ? -13.042 -6.992 11.982 1.00 91.44 86 GLY A O 1
ATOM 695 N N . TRP A 1 87 ? -12.816 -6.459 9.827 1.00 93.00 87 TRP A N 1
ATOM 696 C CA . TRP A 1 87 ? -11.462 -7.014 9.679 1.00 93.00 87 TRP A CA 1
ATOM 697 C C . TRP A 1 87 ? -10.383 -6.075 10.214 1.00 93.00 87 TRP A C 1
ATOM 699 O O . TRP A 1 87 ? -9.335 -6.526 10.671 1.00 93.00 87 TRP A O 1
ATOM 709 N N . VAL A 1 88 ? -10.640 -4.769 10.122 1.00 92.25 88 VAL A N 1
ATOM 710 C CA . VAL A 1 88 ? -9.744 -3.687 10.535 1.00 92.25 88 VAL A CA 1
ATOM 711 C C . VAL A 1 88 ? -10.467 -2.849 11.595 1.00 92.25 88 VAL A C 1
ATOM 713 O O . VAL A 1 88 ? -11.645 -2.550 11.414 1.00 92.25 88 VAL A O 1
ATOM 716 N N . PRO A 1 89 ? -9.815 -2.457 12.700 1.00 90.62 89 PRO A N 1
ATOM 717 C CA . PRO A 1 89 ? -10.439 -1.587 13.693 1.00 90.62 89 PRO A CA 1
ATOM 718 C C . PRO A 1 89 ? -10.762 -0.201 13.120 1.00 90.62 89 PRO A C 1
ATOM 720 O O . PRO A 1 89 ? -9.975 0.366 12.357 1.00 90.62 89 PRO A O 1
ATOM 723 N N . GLN A 1 90 ? -11.890 0.377 13.532 1.00 87.25 90 GLN A N 1
ATOM 724 C CA . GLN A 1 90 ? -12.344 1.691 13.055 1.00 87.25 90 GLN A CA 1
ATOM 725 C C . GLN A 1 90 ? -11.361 2.813 13.418 1.00 87.25 90 GLN A C 1
ATOM 727 O O . GLN A 1 90 ? -11.210 3.775 12.665 1.00 87.25 90 GLN A O 1
ATOM 732 N N . GLU A 1 91 ? -10.621 2.670 14.521 1.00 86.38 91 GLU A N 1
ATOM 733 C CA . GLU A 1 91 ? -9.615 3.638 14.962 1.00 86.38 91 GLU A CA 1
ATOM 734 C C . GLU A 1 91 ? -8.481 3.783 13.940 1.00 86.38 91 GLU A C 1
ATOM 736 O O . GLU A 1 91 ? -7.963 4.881 13.736 1.00 86.38 91 GLU A O 1
ATOM 741 N N . VAL A 1 92 ? -8.125 2.693 13.249 1.00 84.81 92 VAL A N 1
ATOM 742 C CA . VAL A 1 92 ? -7.113 2.709 12.182 1.00 84.81 92 VAL A CA 1
ATOM 743 C C . VAL A 1 92 ? -7.597 3.579 11.022 1.00 84.81 92 VAL A C 1
ATOM 745 O O . VAL A 1 92 ? -6.859 4.419 10.513 1.00 84.81 92 VAL A O 1
ATOM 748 N N . VAL A 1 93 ? -8.856 3.420 10.615 1.00 84.56 93 VAL A N 1
ATOM 749 C CA . VAL A 1 93 ? -9.444 4.179 9.502 1.00 84.56 93 VAL A CA 1
ATOM 750 C C . VAL A 1 93 ? -9.679 5.649 9.855 1.00 84.56 93 VAL A C 1
ATOM 752 O O . VAL A 1 93 ? -9.522 6.524 8.995 1.00 84.56 93 VAL A O 1
ATOM 755 N N . ALA A 1 94 ? -10.011 5.937 11.114 1.00 82.75 94 ALA A N 1
ATOM 756 C CA . ALA A 1 94 ? -10.120 7.300 11.618 1.00 82.75 94 ALA A CA 1
ATOM 757 C C . ALA A 1 94 ? -8.771 8.028 11.520 1.00 82.75 94 ALA A C 1
ATOM 759 O O . ALA A 1 94 ? -8.708 9.114 10.946 1.00 82.75 94 ALA A O 1
ATOM 760 N N . GLN A 1 95 ? -7.681 7.385 11.961 1.00 76.50 95 GLN A N 1
ATOM 761 C CA . GLN A 1 95 ? -6.329 7.933 11.817 1.00 76.50 95 GLN A CA 1
ATOM 762 C C . GLN A 1 95 ? -5.988 8.183 10.344 1.00 76.50 95 GLN A C 1
ATOM 764 O O . GLN A 1 95 ? -5.542 9.271 9.998 1.00 76.50 95 GLN A O 1
ATOM 769 N N . LEU A 1 96 ? -6.277 7.229 9.454 1.00 71.75 96 LEU A N 1
ATOM 770 C CA . LEU A 1 96 ? -6.032 7.343 8.008 1.00 71.75 96 LEU A CA 1
ATOM 771 C C . LEU A 1 96 ? -6.769 8.494 7.312 1.00 71.75 96 LEU A C 1
ATOM 773 O O . LEU A 1 96 ? -6.405 8.876 6.201 1.00 71.75 96 LEU A O 1
ATOM 777 N N . SER A 1 97 ? -7.826 9.020 7.926 1.00 64.81 97 SER A N 1
ATOM 778 C CA . S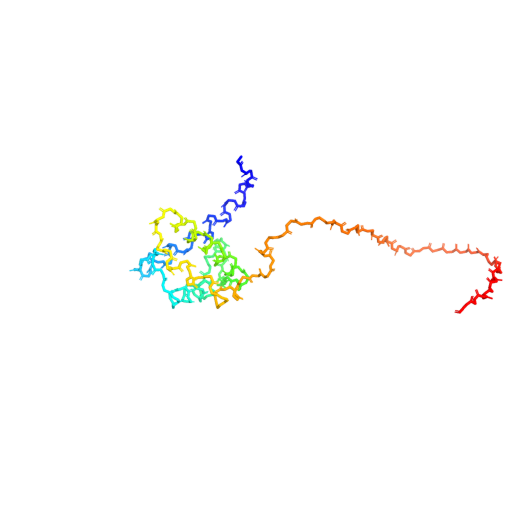ER A 1 97 ? -8.605 10.126 7.369 1.00 64.81 97 SER A CA 1
ATOM 779 C C . SER A 1 97 ? -8.002 11.494 7.707 1.00 64.81 97 SER A C 1
ATOM 781 O O . SER A 1 97 ? -8.468 12.508 7.190 1.00 64.81 97 SER A O 1
ATOM 783 N N . GLU A 1 98 ? -6.932 11.538 8.509 1.00 59.97 98 GLU A N 1
ATOM 784 C CA . GLU A 1 98 ? -6.191 12.770 8.748 1.00 59.97 98 GLU A CA 1
ATOM 785 C C . GLU A 1 98 ? -5.464 13.248 7.469 1.00 59.97 98 GLU A C 1
ATOM 787 O O . GLU A 1 98 ? -4.837 12.444 6.767 1.00 59.97 98 GLU A O 1
ATOM 792 N N . PRO A 1 99 ? -5.455 14.566 7.182 1.00 52.97 99 PRO A N 1
ATOM 793 C CA . PRO A 1 99 ? -4.811 15.158 6.005 1.00 52.97 99 PRO A CA 1
ATOM 794 C C . PRO A 1 99 ? -3.362 14.720 5.780 1.00 52.97 99 PRO A C 1
ATOM 796 O O . PRO A 1 99 ? -2.936 14.605 4.635 1.00 52.97 99 PRO A O 1
ATOM 799 N N . LYS A 1 100 ? -2.625 14.392 6.852 1.00 55.03 100 LYS A N 1
ATOM 800 C CA . LYS A 1 100 ? -1.243 13.887 6.783 1.00 55.03 100 LYS A CA 1
ATOM 801 C C . LYS A 1 100 ? -1.094 12.600 5.958 1.00 55.03 100 LYS A C 1
ATOM 803 O O . LYS A 1 100 ? -0.033 12.373 5.385 1.00 55.03 100 LYS A O 1
ATOM 808 N N . TYR A 1 101 ? -2.151 11.790 5.859 1.00 53.94 101 TYR A N 1
ATOM 809 C CA . TYR A 1 101 ? -2.220 10.593 5.010 1.00 53.94 101 TYR A CA 1
ATOM 810 C C . TYR A 1 101 ? -2.791 10.889 3.617 1.00 53.94 101 TYR A C 1
ATOM 812 O O . TYR A 1 101 ? -2.492 10.181 2.653 1.00 53.94 101 TYR A O 1
ATOM 820 N N . LEU A 1 102 ? -3.595 11.951 3.502 1.00 53.84 102 LEU A N 1
ATOM 821 C CA . LEU A 1 102 ? -4.230 12.396 2.261 1.00 53.84 102 LEU A CA 1
ATOM 822 C C . LEU A 1 102 ? -3.293 13.238 1.379 1.00 53.84 102 LEU A C 1
ATOM 824 O O . LEU A 1 102 ? -3.556 13.363 0.188 1.00 53.84 102 LEU A O 1
ATOM 828 N N . SER A 1 103 ? -2.173 13.754 1.899 1.00 50.19 103 SER A N 1
ATOM 829 C CA . SER A 1 103 ? -1.165 14.508 1.125 1.00 50.19 103 SER A CA 1
ATOM 830 C C . SER A 1 103 ? -0.587 13.737 -0.071 1.00 50.19 103 SER A C 1
ATOM 832 O O . SER A 1 103 ? -0.032 14.330 -0.995 1.00 50.19 103 SER A O 1
ATOM 834 N N . PHE A 1 104 ? -0.711 12.407 -0.067 1.00 50.53 104 PHE A N 1
ATOM 835 C CA . PHE A 1 104 ? -0.292 11.537 -1.166 1.00 50.53 104 PHE A CA 1
ATOM 836 C C . PHE A 1 104 ? -1.423 11.221 -2.152 1.00 50.53 104 PHE A C 1
ATOM 838 O O . PHE A 1 104 ? -1.163 10.677 -3.226 1.00 50.53 104 PHE A O 1
ATOM 845 N N . LEU A 1 105 ? -2.671 11.580 -1.849 1.00 43.16 105 LEU A N 1
ATOM 846 C CA . LEU A 1 105 ? -3.766 11.443 -2.795 1.00 43.16 105 LEU A CA 1
ATOM 847 C C . LEU A 1 105 ? -3.671 12.553 -3.843 1.00 43.16 105 LEU A C 1
ATOM 849 O O . LEU A 1 105 ? -3.657 13.738 -3.511 1.00 43.16 105 LEU A O 1
ATOM 853 N N . PRO A 1 106 ? -3.629 12.215 -5.139 1.00 41.94 106 PRO A N 1
ATOM 854 C CA . PRO A 1 106 ? -3.844 13.232 -6.143 1.00 41.94 106 PRO A CA 1
ATOM 855 C C . PRO A 1 106 ? -5.247 13.827 -5.960 1.00 41.94 106 PRO A C 1
ATOM 857 O O . PRO A 1 106 ? -6.218 13.076 -5.934 1.00 41.94 106 PRO A O 1
ATOM 860 N N . ALA A 1 107 ? -5.342 15.159 -5.911 1.00 46.19 107 ALA A N 1
ATOM 861 C CA . ALA A 1 107 ? -6.542 15.978 -5.667 1.00 46.19 107 ALA A CA 1
ATOM 862 C C . ALA A 1 107 ? -7.749 15.767 -6.622 1.00 46.19 107 ALA A C 1
ATOM 864 O O . ALA A 1 107 ? -8.674 16.565 -6.656 1.00 46.19 107 ALA A O 1
ATOM 865 N N . ARG A 1 108 ? -7.764 14.694 -7.413 1.00 46.53 108 ARG A N 1
ATOM 866 C CA . ARG A 1 108 ? -8.757 14.375 -8.450 1.00 46.53 108 ARG A CA 1
ATOM 867 C C . ARG A 1 108 ? -9.585 13.125 -8.139 1.00 46.53 108 ARG A C 1
ATOM 869 O O . ARG A 1 108 ? -10.065 12.475 -9.060 1.00 46.53 108 ARG A O 1
ATOM 876 N N . LEU A 1 109 ? -9.707 12.756 -6.862 1.00 48.31 109 LEU A N 1
ATOM 877 C CA . LEU A 1 109 ? -10.590 11.671 -6.416 1.00 48.31 109 LEU A CA 1
ATOM 878 C C . LEU A 1 109 ? -11.545 12.088 -5.281 1.00 48.31 109 LEU A C 1
ATOM 880 O O . LEU A 1 109 ? -12.071 11.233 -4.577 1.00 48.31 109 LEU A O 1
ATOM 884 N N . CYS A 1 110 ? -11.805 13.390 -5.117 1.00 43.81 110 CYS A N 1
ATOM 885 C CA . CYS A 1 110 ? -12.991 13.865 -4.402 1.00 43.81 110 CYS A CA 1
ATOM 886 C C . CYS A 1 110 ? -14.141 13.949 -5.413 1.00 43.81 110 CYS A C 1
ATOM 888 O O . CYS A 1 110 ? -14.142 14.801 -6.300 1.00 43.81 110 CYS A O 1
ATOM 890 N N . GLY A 1 111 ? -15.073 13.000 -5.337 1.00 46.78 111 GLY A N 1
ATOM 891 C CA . GLY A 1 111 ? -16.212 12.906 -6.242 1.00 46.78 111 GLY A CA 1
ATOM 892 C C . GLY A 1 111 ? -17.236 14.016 -6.011 1.00 46.78 111 GLY A C 1
ATOM 893 O O . GLY A 1 111 ? -17.799 14.132 -4.929 1.00 46.78 111 GLY A O 1
ATOM 894 N N . GLY A 1 112 ? -17.530 14.766 -7.069 1.00 32.06 112 GLY A N 1
ATOM 895 C CA . GLY A 1 112 ? -18.720 15.597 -7.198 1.00 32.06 112 GLY A CA 1
ATOM 896 C C . GLY A 1 112 ? -19.210 15.512 -8.637 1.00 32.06 112 GLY A C 1
ATOM 897 O O . GLY A 1 112 ? -18.642 16.123 -9.534 1.00 32.06 112 GLY A O 1
ATOM 898 N N . ARG A 1 113 ? -20.233 14.691 -8.882 1.00 41.06 113 ARG A N 1
ATOM 899 C CA . ARG A 1 113 ? -20.932 14.631 -10.166 1.00 41.06 113 ARG A CA 1
ATOM 900 C C . ARG A 1 113 ? -21.744 15.914 -10.338 1.00 41.06 113 ARG A C 1
ATOM 902 O O . ARG A 1 113 ? -22.844 15.980 -9.807 1.00 41.06 113 ARG A O 1
ATOM 909 N N . THR A 1 114 ? -21.268 16.862 -11.138 1.00 43.03 114 THR A N 1
ATOM 910 C CA . THR A 1 114 ? -22.119 17.841 -11.835 1.00 43.03 114 THR A CA 1
ATOM 911 C C . THR A 1 114 ? -21.546 18.123 -13.220 1.00 43.03 114 THR A C 1
ATOM 913 O O . THR A 1 114 ? -20.341 18.264 -13.415 1.00 43.03 114 THR A O 1
ATOM 916 N N . GLY A 1 115 ? -22.429 18.056 -14.215 1.00 44.50 115 GLY A N 1
ATOM 917 C CA . GLY A 1 115 ? -22.071 18.026 -15.621 1.00 44.50 115 GLY A CA 1
ATOM 918 C C . GLY A 1 115 ? -21.719 19.389 -16.201 1.00 44.50 115 GLY A C 1
ATOM 919 O O . GLY A 1 115 ? -22.365 20.389 -15.916 1.00 44.50 115 GLY A O 1
ATOM 920 N N . ARG A 1 116 ? -20.743 19.375 -17.102 1.00 41.88 116 ARG A N 1
ATOM 921 C CA . ARG A 1 116 ? -20.799 19.961 -18.447 1.00 41.88 116 ARG A CA 1
ATOM 922 C C . ARG A 1 116 ? -19.474 19.631 -19.113 1.00 41.88 116 ARG A C 1
ATOM 924 O O . ARG A 1 116 ? -18.420 19.950 -18.577 1.00 41.88 116 ARG A O 1
ATOM 931 N N . VAL A 1 117 ? -19.530 18.988 -20.273 1.00 53.59 117 VAL A N 1
ATOM 932 C CA . VAL A 1 117 ? -18.384 18.973 -21.181 1.00 53.59 117 VAL A CA 1
ATOM 933 C C . VAL A 1 117 ? -18.299 20.365 -21.814 1.00 53.59 117 VAL A C 1
ATOM 935 O O . VAL A 1 117 ? -19.293 20.821 -22.385 1.00 53.59 117 VAL A O 1
ATOM 938 N N . PRO A 1 118 ? -17.179 21.093 -21.705 1.00 47.06 118 PRO A N 1
ATOM 939 C CA . PRO A 1 118 ? -16.926 22.194 -22.617 1.00 47.06 118 PRO A CA 1
ATOM 940 C C . PRO A 1 118 ? -16.771 21.587 -24.010 1.00 47.06 118 PRO A C 1
ATOM 942 O O . PRO A 1 118 ? -16.025 20.620 -24.179 1.00 47.06 118 PRO A O 1
ATOM 945 N N . HIS A 1 119 ? -17.491 22.123 -24.996 1.00 46.12 119 HIS A N 1
ATOM 946 C CA . HIS A 1 119 ? -17.230 21.788 -26.388 1.00 46.12 119 HIS A CA 1
ATOM 947 C C . HIS A 1 119 ? -15.735 22.031 -26.671 1.00 46.12 119 HIS A C 1
ATOM 949 O O . HIS A 1 119 ? -15.172 23.048 -26.259 1.00 46.12 119 HIS A O 1
ATOM 955 N N . LEU A 1 120 ? -15.067 21.082 -27.312 1.00 45.19 120 LEU A N 1
ATOM 956 C CA . LEU A 1 120 ? -13.776 21.327 -27.938 1.00 45.19 120 LEU A CA 1
ATOM 957 C C . LEU A 1 120 ? -14.082 21.512 -29.418 1.00 45.19 120 LEU A C 1
ATOM 959 O O . LEU A 1 120 ? -14.134 20.549 -30.175 1.00 45.19 120 LEU A O 1
ATOM 963 N N . SER A 1 121 ? -14.365 22.758 -29.793 1.00 42.31 121 SER A N 1
ATOM 964 C CA . SER A 1 121 ? -14.257 23.192 -31.182 1.00 42.31 121 SER A CA 1
ATOM 965 C C . SER A 1 121 ? -12.772 23.171 -31.536 1.00 42.31 121 SER A C 1
ATOM 967 O O . SER A 1 121 ? -11.973 23.856 -30.893 1.00 42.31 121 SER A O 1
ATOM 969 N N . GLY A 1 122 ? -12.397 22.323 -32.490 1.00 43.59 122 GLY A N 1
ATOM 970 C CA . GLY A 1 122 ? -11.058 22.336 -33.069 1.00 43.59 122 GLY A CA 1
ATOM 971 C C . GLY A 1 122 ? -10.831 23.602 -33.895 1.00 43.59 122 GLY A C 1
ATOM 972 O O . GLY A 1 122 ? -11.794 24.238 -34.327 1.00 43.59 122 GLY A O 1
ATOM 973 N N . PRO A 1 123 ? -9.563 23.959 -34.122 1.00 43.44 123 PRO A N 1
ATOM 974 C CA . PRO A 1 123 ? -9.214 24.618 -35.364 1.00 43.44 123 PRO A CA 1
ATOM 975 C C . PRO A 1 123 ? -8.245 23.772 -36.191 1.00 43.44 123 PRO A C 1
ATOM 977 O O . PRO A 1 123 ? -7.150 23.407 -35.762 1.00 43.44 123 PRO A O 1
ATOM 980 N N . ASP A 1 124 ? -8.758 23.486 -37.378 1.00 39.34 124 ASP A N 1
ATOM 981 C CA . ASP A 1 124 ? -8.160 23.181 -38.667 1.00 39.34 124 ASP A CA 1
ATOM 982 C C . ASP A 1 124 ? -6.653 23.436 -38.858 1.00 39.34 124 ASP A C 1
ATOM 984 O O . ASP A 1 124 ? -6.124 24.538 -38.688 1.00 39.34 124 ASP A O 1
ATOM 988 N N . ASP A 1 125 ? -6.009 22.359 -39.313 1.00 42.00 125 ASP A N 1
ATOM 989 C CA . ASP A 1 125 ? -5.074 22.275 -40.438 1.00 42.00 125 ASP A CA 1
ATOM 990 C C . ASP A 1 125 ? -4.899 23.575 -41.258 1.00 42.00 125 ASP A C 1
ATOM 992 O O . ASP A 1 125 ? -5.760 23.973 -42.043 1.00 42.00 125 ASP A O 1
ATOM 996 N N . GLN A 1 126 ? -3.731 24.214 -41.138 1.00 44.16 126 GLN A N 1
ATOM 997 C CA . GLN A 1 126 ? -3.267 25.231 -42.087 1.00 44.16 126 GLN A CA 1
ATOM 998 C C . GLN A 1 126 ? -2.214 24.628 -43.019 1.00 44.16 126 GLN A C 1
ATOM 1000 O O . GLN A 1 126 ? -1.007 24.724 -42.789 1.00 44.16 126 GLN A O 1
ATOM 1005 N N . PHE A 1 127 ? -2.694 24.041 -44.114 1.00 35.09 127 PHE A N 1
ATOM 1006 C CA . PHE A 1 127 ? -1.897 23.781 -45.307 1.00 35.09 127 PHE A CA 1
ATOM 1007 C C . PHE A 1 127 ? -1.612 25.094 -46.051 1.00 35.09 127 PHE A C 1
ATOM 1009 O O . PHE A 1 127 ? -2.507 25.877 -46.369 1.00 35.09 127 PHE A O 1
ATOM 1016 N N . HIS A 1 128 ? -0.335 25.320 -46.351 1.00 34.28 128 HIS A N 1
ATOM 1017 C CA . HIS A 1 128 ? 0.146 26.359 -47.256 1.00 34.28 128 HIS A CA 1
ATOM 1018 C C . HIS A 1 128 ? -0.328 26.111 -48.694 1.00 34.28 128 HIS A C 1
ATOM 1020 O O . HIS A 1 128 ? -0.058 25.051 -49.256 1.00 34.28 128 HIS A O 1
ATOM 1026 N N . GLY A 1 129 ? -0.912 27.125 -49.341 1.00 33.38 129 GLY A N 1
ATOM 1027 C CA . GLY A 1 129 ? -1.104 27.070 -50.789 1.00 33.38 129 GLY A CA 1
ATOM 1028 C C . GLY A 1 129 ? -1.966 28.167 -51.407 1.00 33.38 129 GLY A C 1
ATOM 1029 O O . GLY A 1 129 ? -3.149 27.975 -51.621 1.00 33.38 129 GLY A O 1
ATOM 1030 N N . GLY A 1 130 ? -1.327 29.257 -51.836 1.00 30.16 130 GLY A N 1
ATOM 1031 C CA . GLY A 1 130 ? -1.532 29.748 -53.203 1.00 30.16 130 GLY A CA 1
ATOM 1032 C C . GLY A 1 130 ? -2.725 30.663 -53.523 1.00 30.16 130 GLY A C 1
ATOM 1033 O O . GLY A 1 130 ? -3.790 30.210 -53.905 1.00 30.16 130 GLY A O 1
ATOM 1034 N N . ARG A 1 131 ? -2.372 31.945 -53.683 1.00 32.00 131 ARG A N 1
ATOM 1035 C CA . ARG A 1 131 ? -2.750 32.842 -54.798 1.00 32.00 131 ARG A CA 1
ATOM 1036 C C . ARG A 1 131 ? -4.165 33.453 -54.862 1.00 32.00 131 ARG A C 1
ATOM 1038 O O . ARG A 1 131 ? -5.146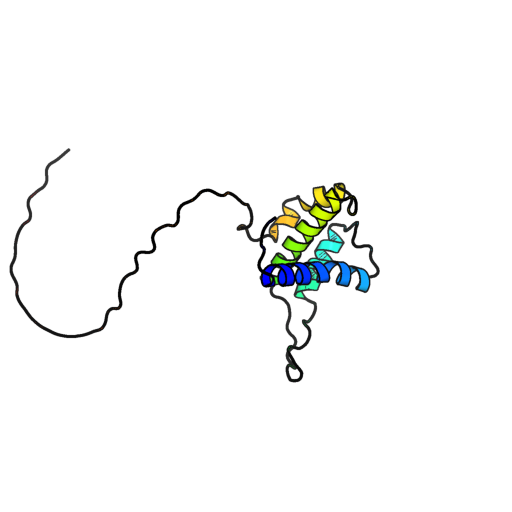 32.799 -55.172 1.00 32.00 131 ARG A O 1
ATOM 1045 N N . ARG A 1 132 ? -4.085 34.791 -54.955 1.00 35.53 132 ARG A N 1
ATOM 1046 C CA . ARG A 1 132 ? -4.807 35.721 -55.850 1.00 35.53 132 ARG A CA 1
ATOM 1047 C C . ARG A 1 132 ? -6.213 36.176 -55.440 1.00 35.53 132 ARG A C 1
ATOM 1049 O O . ARG A 1 132 ? -7.199 35.530 -55.747 1.00 35.53 132 ARG A O 1
ATOM 1056 N N . GLY A 1 133 ? -6.264 37.454 -55.058 1.00 31.55 133 GLY A N 1
ATOM 1057 C CA . GLY A 1 133 ? -6.993 38.435 -55.864 1.00 31.55 133 GLY A CA 1
ATOM 1058 C C . GLY A 1 133 ? -8.162 39.141 -55.180 1.00 31.55 133 GLY A C 1
ATOM 1059 O O . GLY A 1 133 ? -9.064 38.511 -54.660 1.00 31.55 133 GLY A O 1
ATOM 1060 N N . HIS A 1 134 ? -8.149 40.465 -55.336 1.00 36.78 134 HIS A N 1
ATOM 1061 C CA . HIS A 1 134 ? -9.264 41.411 -55.237 1.00 36.78 134 HIS A CA 1
ATOM 1062 C C . HIS A 1 134 ? -9.668 42.022 -53.878 1.00 36.78 134 HIS A C 1
ATOM 1064 O O . HIS A 1 134 ? -10.493 41.540 -53.116 1.00 36.78 134 HIS A O 1
ATOM 1070 N N . ARG A 1 135 ? -9.074 43.209 -53.702 1.00 32.69 135 ARG A N 1
ATOM 1071 C CA . ARG A 1 135 ? -9.525 44.462 -53.076 1.00 32.69 135 ARG A CA 1
ATOM 1072 C C . ARG A 1 135 ? -11.037 44.761 -53.209 1.00 32.69 135 ARG A C 1
ATOM 1074 O O . ARG A 1 135 ? -11.583 44.536 -54.283 1.00 32.69 135 ARG A O 1
ATOM 1081 N N . VAL A 1 136 ? -11.587 45.409 -52.166 1.00 40.28 136 VAL A N 1
ATOM 1082 C CA . VAL A 1 136 ? -12.563 46.546 -52.077 1.00 40.28 136 VAL A CA 1
ATOM 1083 C C . VAL A 1 136 ? -13.432 46.289 -50.823 1.00 40.28 136 VAL A C 1
ATOM 1085 O O . VAL A 1 136 ? -14.130 45.291 -50.779 1.00 40.28 136 VAL A O 1
ATOM 1088 N N . ALA A 1 137 ? -13.232 46.936 -49.671 1.00 34.72 137 ALA A N 1
ATOM 1089 C CA . ALA A 1 137 ? -13.453 48.326 -49.235 1.00 34.72 137 ALA A CA 1
ATOM 1090 C C . ALA A 1 137 ? -14.778 48.532 -48.468 1.00 34.72 137 ALA A C 1
ATOM 1092 O O . ALA A 1 137 ? -15.843 48.162 -48.940 1.00 34.72 137 ALA A O 1
ATOM 1093 N N . ALA A 1 138 ? -14.619 49.256 -47.353 1.00 35.62 138 ALA A N 1
ATOM 1094 C CA . ALA A 1 138 ? -15.550 50.179 -46.701 1.00 35.62 138 ALA A CA 1
ATOM 1095 C C . ALA A 1 138 ? -16.756 49.633 -45.914 1.00 35.62 138 ALA A C 1
ATOM 1097 O O . ALA A 1 138 ? -17.595 48.901 -46.425 1.00 35.62 138 ALA A O 1
ATOM 1098 N N . GLY A 1 139 ? -16.882 50.133 -44.677 1.00 35.53 139 GLY A N 1
ATOM 1099 C CA . GLY A 1 139 ? -18.150 50.149 -43.951 1.00 35.53 139 GLY A CA 1
ATOM 1100 C C . GLY A 1 139 ? -18.043 50.179 -42.426 1.00 35.53 139 GLY A C 1
ATOM 1101 O O . GLY A 1 139 ? -18.560 49.279 -41.781 1.00 35.53 139 GLY A O 1
ATOM 1102 N N . CYS A 1 140 ? -17.395 51.196 -41.846 1.00 35.09 140 CYS A N 1
ATOM 1103 C CA . CYS A 1 140 ? -17.675 51.605 -40.461 1.00 35.09 140 CYS A CA 1
ATOM 1104 C C . CYS A 1 140 ? -18.904 52.533 -40.483 1.00 35.09 140 CYS A C 1
ATOM 1106 O O . CYS A 1 140 ? -18.972 53.401 -41.355 1.00 35.09 140 CYS A O 1
ATOM 1108 N N . PRO A 1 141 ? -19.856 52.363 -39.558 1.00 55.97 141 PRO A N 1
ATOM 1109 C CA . PRO A 1 141 ? -20.207 53.482 -38.677 1.00 55.97 141 PRO A CA 1
ATOM 1110 C C . PRO A 1 141 ? -20.290 53.007 -37.213 1.00 55.97 141 PRO A C 1
ATOM 1112 O O . PRO A 1 141 ? -20.769 51.917 -36.920 1.00 55.97 141 PRO A O 1
ATOM 1115 N N . ASP A 1 142 ? -19.586 53.655 -36.291 1.00 36.25 142 ASP A N 1
ATOM 1116 C CA . ASP A 1 142 ? -19.958 54.895 -35.580 1.00 36.25 142 ASP A CA 1
ATOM 1117 C C . ASP A 1 142 ? -20.821 54.641 -34.325 1.00 36.25 142 ASP A C 1
ATOM 1119 O O . ASP A 1 142 ? -22.037 54.492 -34.354 1.00 36.25 142 ASP A O 1
ATOM 1123 N N . ARG A 1 143 ? -20.094 54.460 -33.218 1.00 36.56 143 ARG A N 1
ATOM 1124 C CA . ARG A 1 143 ? -20.181 55.200 -31.949 1.00 36.56 143 ARG A CA 1
ATOM 1125 C C . ARG A 1 143 ? -21.492 55.956 -31.621 1.00 36.56 143 ARG A C 1
ATOM 1127 O O . ARG A 1 143 ? -21.717 57.067 -32.067 1.00 36.56 143 ARG A O 1
ATOM 1134 N N . ALA A 1 144 ? -22.222 55.462 -30.621 1.00 37.00 144 ALA A N 1
ATOM 1135 C CA . ALA A 1 144 ? -22.925 56.267 -29.606 1.00 37.00 144 ALA A CA 1
ATOM 1136 C C . ALA A 1 144 ? -23.285 55.310 -28.451 1.00 37.00 144 ALA A C 1
ATOM 1138 O O . ALA A 1 144 ? -23.879 54.267 -28.690 1.00 37.00 144 ALA A O 1
ATOM 1139 N N . ALA A 1 145 ? -22.718 55.445 -27.253 1.00 39.16 145 ALA A N 1
ATOM 1140 C CA . ALA A 1 145 ? -22.968 56.459 -26.222 1.00 39.16 145 ALA A CA 1
ATOM 1141 C C . ALA A 1 145 ? -23.816 55.851 -25.092 1.00 39.16 145 ALA A C 1
ATOM 1143 O O . ALA A 1 145 ? -24.995 55.566 -25.283 1.00 39.16 145 ALA A O 1
ATOM 1144 N N . ALA A 1 146 ? -23.184 55.670 -23.933 1.00 38.91 146 ALA A N 1
ATOM 1145 C CA . ALA A 1 146 ? -23.679 56.063 -22.615 1.00 38.91 146 ALA A CA 1
ATOM 1146 C C . ALA A 1 146 ? -22.490 56.028 -21.645 1.00 38.91 146 ALA A C 1
ATOM 1148 O O . ALA A 1 146 ? -21.784 54.994 -21.636 1.00 38.91 146 ALA A O 1
#